Protein 1F7L (pdb70)

CATH classification: 3.90.470.20

Sequence (118 aa):
GIYGIGLDITELKRIASMAGRQKRFAERILTRSELDQYYELSEKRKNEFLAGRFAAKEAFSKAFGTGIGRQLSFQDIEIRKDQNGKPYIICTKLSPAAVHVSITHTKEYAAAQVVIER

Radius of gyration: 13.47 Å; Cα contacts (8 Å, |Δi|>4): 221; chains: 1; bounding box: 34×26×37 Å

Nearest PDB structures (foldseek):
  1f7t-assembly3_A  TM=9.653E-01  e=1.600E-21  Bacillus subtilis
  1f80-assembly1_A  TM=9.395E-01  e=1.815E-19  Bacillus subtilis
  3hyk-assembly1_B  TM=9.473E-01  e=4.174E-13  Bacillus anthracis
  1ftf-assembly1_A  TM=9.134E-01  e=3.667E-13  Streptococcus pneumoniae
  7r49-assembly3_C  TM=9.012E-01  e=1.526E-12  Lactiplantibacillus plantarum subsp. plantarum NC8

Structure (mmCIF, N/CA/C/O backbone):
data_1F7L
#
_entry.id   1F7L
#
_cell.length_a   55.820
_cell.length_b   55.820
_cell.length_c   92.288
_cell.angle_alpha   90.00
_cell.angle_beta   90.00
_cell.angle_gamma   120.00
#
_symmetry.space_group_name_H-M   'H 3'
#
loop_
_entity.id
_entity.type
_entity.pdbx_description
1 polymer 'HOLO-(ACYL CARRIER PROTEIN) SYNTHASE'
2 non-polymer 'CALCIUM ION'
3 non-polymer 'CHLORIDE ION'
4 non-polymer 'COENZYME A'
5 water water
#
loop_
_atom_site.group_PDB
_atom_site.id
_atom_site.type_symbol
_atom_site.label_atom_id
_atom_site.label_alt_id
_atom_site.label_comp_id
_atom_site.label_asym_id
_atom_site.label_entity_id
_atom_site.label_seq_id
_atom_site.pdbx_PDB_ins_code
_atom_site.Cartn_x
_atom_site.Cartn_y
_atom_site.Cartn_z
_atom_site.occupancy
_atom_site.B_iso_or_equiv
_atom_site.auth_seq_id
_atom_site.auth_comp_id
_atom_site.auth_asym_id
_atom_site.auth_atom_id
_atom_site.pdbx_PDB_model_num
ATOM 1 N N . GLY A 1 1 ? 3.058 2.705 29.459 1.00 25.97 1 GLY A N 1
ATOM 2 C CA . GLY A 1 1 ? 3.503 1.884 30.623 1.00 24.19 1 GLY A CA 1
ATOM 3 C C . GLY A 1 1 ? 3.531 2.676 31.918 1.00 23.54 1 GLY A C 1
ATOM 4 O O . GLY A 1 1 ? 2.877 3.712 32.042 1.00 24.07 1 GLY A O 1
ATOM 5 N N . ILE A 1 2 ? 4.299 2.191 32.884 1.00 21.88 2 ILE A N 1
ATOM 6 C CA . ILE A 1 2 ? 4.396 2.857 34.180 1.00 20.22 2 ILE A CA 1
ATOM 7 C C . ILE A 1 2 ? 5.769 3.490 34.376 1.00 19.58 2 ILE A C 1
ATOM 8 O O . ILE A 1 2 ? 6.798 2.827 34.223 1.00 19.75 2 ILE A O 1
ATOM 13 N N . TYR A 1 3 ? 5.779 4.780 34.704 1.00 18.83 3 TYR A N 1
ATOM 14 C CA . TYR A 1 3 ? 7.024 5.493 34.942 1.00 18.94 3 TYR A CA 1
ATOM 15 C C . TYR A 1 3 ? 7.555 5.165 36.340 1.00 17.87 3 TYR A C 1
ATOM 16 O O . TYR A 1 3 ? 8.757 4.968 36.525 1.00 18.51 3 TYR A O 1
ATOM 25 N N . GLY A 1 4 ? 6.657 5.107 37.325 1.00 16.17 4 GLY A N 1
ATOM 26 C CA . GLY A 1 4 ? 7.088 4.789 38.678 1.00 13.94 4 GLY A CA 1
ATOM 27 C C . GLY A 1 4 ? 5.937 4.643 39.657 1.00 13.19 4 GLY A C 1
ATOM 28 O O . GLY A 1 4 ? 4.819 5.094 39.387 1.00 13.25 4 GLY A O 1
ATOM 29 N N . ILE A 1 5 ? 6.217 4.001 40.794 1.00 12.43 5 ILE A N 1
ATOM 30 C CA . ILE A 1 5 ? 5.209 3.822 41.841 1.00 11.10 5 ILE A CA 1
ATOM 31 C C . ILE A 1 5 ? 5.793 4.294 43.175 1.00 10.72 5 ILE A C 1
ATOM 32 O O . ILE A 1 5 ? 7.013 4.358 43.346 1.00 11.21 5 ILE A O 1
ATOM 37 N N . GLY A 1 6 ? 4.910 4.644 44.108 1.00 10.20 6 GLY A N 1
ATOM 38 C CA . GLY A 1 6 ? 5.347 5.102 45.414 1.00 9.68 6 GLY A CA 1
ATOM 39 C C . GLY A 1 6 ? 4.348 4.762 46.503 1.00 10.17 6 GLY A C 1
ATOM 40 O O . GLY A 1 6 ? 3.139 4.776 46.261 1.00 9.96 6 GLY A O 1
ATOM 41 N N . LEU A 1 7 ? 4.859 4.459 47.697 1.00 9.09 7 LEU A N 1
ATOM 42 C CA . LEU A 1 7 ? 4.024 4.109 48.852 1.00 9.72 7 LEU A CA 1
ATOM 43 C C . LEU A 1 7 ? 4.530 4.804 50.121 1.00 10.28 7 LEU A C 1
ATOM 44 O O . LEU A 1 7 ? 5.739 4.936 50.319 1.00 10.25 7 LEU A O 1
ATOM 49 N N . ASP A 1 8 ? 3.610 5.255 50.976 1.00 9.98 8 ASP A N 1
ATOM 50 C CA . ASP A 1 8 ? 4.024 5.871 52.230 1.00 9.91 8 ASP A CA 1
ATOM 51 C C . ASP A 1 8 ? 2.997 5.715 53.338 1.00 9.65 8 ASP A C 1
ATOM 52 O O . ASP A 1 8 ? 1.792 5.822 53.101 1.00 10.65 8 ASP A O 1
ATOM 57 N N . ILE A 1 9 ? 3.479 5.447 54.551 1.00 9.53 9 ILE A N 1
ATOM 58 C CA . ILE A 1 9 ? 2.598 5.334 55.721 1.00 9.56 9 ILE A CA 1
ATOM 59 C C . ILE A 1 9 ? 3.142 6.361 56.717 1.00 9.80 9 ILE A C 1
ATOM 60 O O . ILE A 1 9 ? 4.233 6.206 57.245 1.00 9.76 9 ILE A O 1
ATOM 65 N N . THR A 1 10 ? 2.375 7.423 56.941 1.00 9.46 10 THR A N 1
ATOM 66 C CA . THR A 1 10 ? 2.768 8.527 57.819 1.00 10.38 10 THR A CA 1
ATOM 67 C C . THR A 1 10 ? 2.113 8.453 59.211 1.00 10.55 10 THR A C 1
ATOM 68 O O . THR A 1 10 ? 0.936 8.111 59.336 1.00 10.38 10 THR A O 1
ATOM 72 N N . GLU A 1 11 ? 2.897 8.773 60.246 1.00 10.75 11 GLU A N 1
ATOM 73 C CA . GLU A 1 11 ? 2.463 8.743 61.654 1.00 11.46 11 GLU A CA 1
ATOM 74 C C . GLU A 1 11 ? 1.697 10.012 62.065 1.00 11.12 11 GLU A C 1
ATOM 75 O O . GLU A 1 11 ? 2.255 11.106 62.037 1.00 11.41 11 GLU A O 1
ATOM 81 N N . LEU A 1 12 ? 0.430 9.865 62.447 1.00 11.46 12 LEU A N 1
ATOM 82 C CA . LEU A 1 12 ? -0.383 11.026 62.848 1.00 12.27 12 LEU A CA 1
ATOM 83 C C . LEU A 1 12 ? 0.265 11.839 63.963 1.00 12.67 12 LEU A C 1
ATOM 84 O O . LEU A 1 12 ? 0.270 13.066 63.915 1.00 12.56 12 LEU A O 1
ATOM 89 N N . LYS A 1 13 ? 0.826 11.158 64.958 1.00 13.19 13 LYS A N 1
ATOM 90 C CA . LYS A 1 13 ? 1.457 11.852 66.085 1.00 14.09 13 LYS A CA 1
ATOM 91 C C . LYS A 1 13 ? 2.665 12.693 65.685 1.00 13.56 13 LYS A C 1
ATOM 92 O O . LYS A 1 13 ? 2.924 13.738 66.295 1.00 13.25 13 LYS A O 1
ATOM 98 N N . ARG A 1 14 ? 3.423 12.237 64.692 1.00 12.75 14 ARG A N 1
ATOM 99 C CA . ARG A 1 14 ? 4.579 13.009 64.233 1.00 13.17 14 ARG A CA 1
ATOM 100 C C . ARG A 1 14 ? 4.100 14.296 63.547 1.00 13.10 14 ARG A C 1
ATOM 101 O O . ARG A 1 14 ? 4.636 15.377 63.798 1.00 13.21 14 ARG A O 1
ATOM 109 N N . ILE A 1 15 ? 3.099 14.181 62.678 1.00 11.73 15 ILE A N 1
ATOM 110 C CA . ILE A 1 15 ? 2.559 15.348 61.988 1.00 12.13 15 ILE A CA 1
ATOM 111 C C . ILE A 1 15 ? 1.981 16.356 62.996 1.00 12.43 15 ILE A C 1
ATOM 112 O O . ILE A 1 15 ? 2.165 17.571 62.845 1.00 13.17 15 ILE A O 1
ATOM 117 N N . ALA A 1 16 ? 1.292 15.859 64.019 1.00 12.31 16 ALA A N 1
ATOM 118 C CA . ALA A 1 16 ? 0.711 16.740 65.038 1.00 13.48 16 ALA A CA 1
ATOM 119 C C . ALA A 1 16 ? 1.812 17.456 65.811 1.00 13.84 16 ALA A C 1
ATOM 120 O O . ALA A 1 16 ? 1.679 18.631 66.159 1.00 14.13 16 ALA A O 1
ATOM 122 N N . SER A 1 17 ? 2.902 16.752 66.089 1.00 13.89 17 SER A N 1
ATOM 123 C CA . SER A 1 17 ? 4.013 17.356 66.809 1.00 14.78 17 SER A CA 1
ATOM 124 C C . SER A 1 17 ? 4.686 18.440 65.971 1.00 15.57 17 SER A C 1
ATOM 125 O O . SER A 1 17 ? 4.981 19.528 66.478 1.00 16.23 17 SER A O 1
ATOM 128 N N . MET A 1 18 ? 4.933 18.163 64.694 1.00 15.86 18 MET A N 1
ATOM 129 C CA . MET A 1 18 ? 5.568 19.173 63.861 1.00 17.36 18 MET A CA 1
ATOM 130 C C . MET A 1 18 ? 4.679 20.408 63.724 1.00 18.05 18 MET A C 1
ATOM 131 O O . MET A 1 18 ? 5.171 21.537 63.720 1.00 17.78 18 MET A O 1
ATOM 136 N N . ALA A 1 19 ? 3.371 20.200 63.637 1.00 17.79 19 ALA A N 1
ATOM 137 C CA . ALA A 1 19 ? 2.439 21.320 63.519 1.00 19.33 19 ALA A CA 1
ATOM 138 C C . ALA A 1 19 ? 2.391 22.119 64.827 1.00 20.49 19 ALA A C 1
ATOM 139 O O . ALA A 1 19 ? 2.124 23.324 64.820 1.00 21.87 19 ALA A O 1
ATOM 141 N N . GLY A 1 20 ? 2.655 21.446 65.944 1.00 21.04 20 GLY A N 1
ATOM 142 C CA . GLY A 1 20 ? 2.635 22.112 67.234 1.00 22.79 20 GLY A CA 1
ATOM 143 C C . GLY A 1 20 ? 3.916 22.879 67.506 1.00 24.03 20 GLY A C 1
ATOM 144 O O . GLY A 1 20 ? 3.920 23.834 68.283 1.00 25.21 20 GLY A O 1
ATOM 145 N N . ARG A 1 21 ? 5.007 22.463 66.875 1.00 24.92 21 ARG A N 1
ATOM 146 C CA . ARG A 1 21 ? 6.286 23.135 67.062 1.00 26.49 21 ARG A CA 1
ATOM 147 C C . ARG A 1 21 ? 6.559 24.208 66.006 1.00 27.49 21 ARG A C 1
ATOM 148 O O . ARG A 1 21 ? 7.329 25.141 66.247 1.00 28.27 21 ARG A O 1
ATOM 156 N N . GLN A 1 22 ? 5.935 24.073 64.840 1.00 27.79 22 GLN A N 1
ATOM 157 C CA . GLN A 1 22 ? 6.103 25.039 63.757 1.00 28.18 22 GLN A CA 1
ATOM 158 C C . GLN A 1 22 ? 4.765 25.686 63.406 1.00 27.71 22 GLN A C 1
ATOM 159 O O . GLN A 1 22 ? 3.866 25.036 62.869 1.00 27.85 22 GLN A O 1
ATOM 165 N N . LYS A 1 23 ? 4.646 26.976 63.707 1.00 26.91 23 LYS A N 1
ATOM 166 C CA . LYS A 1 23 ? 3.420 27.721 63.453 1.00 25.59 23 LYS A CA 1
ATOM 167 C C . LYS A 1 23 ? 2.966 27.722 61.994 1.00 24.20 23 LYS A C 1
ATOM 168 O O . LYS A 1 23 ? 1.784 27.936 61.711 1.00 25.27 23 LYS A O 1
ATOM 170 N N . ARG A 1 24 ? 3.885 27.478 61.068 1.00 22.39 24 ARG A N 1
ATOM 171 C CA . ARG A 1 24 ? 3.519 27.481 59.655 1.00 20.64 24 ARG A CA 1
ATOM 172 C C . ARG A 1 24 ? 3.784 26.144 58.956 1.00 19.11 24 ARG A C 1
ATOM 173 O O . ARG A 1 24 ? 3.982 26.094 57.744 1.00 17.80 24 ARG A O 1
ATOM 181 N N . PHE A 1 25 ? 3.765 25.057 59.720 1.00 16.89 25 PHE A N 1
ATOM 182 C CA . PHE A 1 25 ? 4.007 23.738 59.147 1.00 16.15 25 PHE A CA 1
ATOM 183 C C . PHE A 1 25 ? 3.038 23.370 58.015 1.00 15.11 25 PHE A C 1
ATOM 184 O O . PHE A 1 25 ? 3.464 22.840 56.988 1.00 14.64 25 PHE A O 1
ATOM 192 N N . ALA A 1 26 ? 1.748 23.646 58.196 1.00 15.46 26 ALA A N 1
ATOM 193 C CA . ALA A 1 26 ? 0.762 23.332 57.162 1.00 15.40 26 ALA A CA 1
ATOM 194 C C . ALA A 1 26 ? 1.075 24.093 55.881 1.00 15.52 26 ALA A C 1
ATOM 195 O O . ALA A 1 26 ? 0.941 23.551 54.787 1.00 14.18 26 ALA A O 1
ATOM 197 N N . GLU A 1 27 ? 1.512 25.345 56.011 1.00 14.73 27 GLU A N 1
ATOM 198 C CA . GLU A 1 27 ? 1.839 26.155 54.838 1.00 15.35 27 GLU A CA 1
ATOM 199 C C . GLU A 1 27 ? 3.089 25.652 54.115 1.00 14.38 27 GLU A C 1
ATOM 200 O O . GLU A 1 27 ? 3.309 25.946 52.944 1.00 14.80 27 GLU A O 1
ATOM 206 N N . ARG A 1 28 ? 3.907 24.896 54.829 1.00 15.20 28 ARG A N 1
ATOM 207 C CA . ARG A 1 28 ? 5.119 24.330 54.268 1.00 16.00 28 ARG A CA 1
ATOM 208 C C . ARG A 1 28 ? 4.768 23.129 53.380 1.00 15.03 28 ARG A C 1
ATOM 209 O O . ARG A 1 28 ? 5.345 22.925 52.311 1.00 15.61 28 ARG A O 1
ATOM 217 N N . ILE A 1 29 ? 3.792 22.350 53.824 1.00 14.41 29 ILE A N 1
ATOM 218 C CA . ILE A 1 29 ? 3.396 21.137 53.112 1.00 14.00 29 ILE A CA 1
ATOM 219 C C . ILE A 1 29 ? 2.313 21.299 52.034 1.00 13.32 29 ILE A C 1
ATOM 220 O O . ILE A 1 29 ? 2.370 20.650 50.993 1.00 13.97 29 ILE A O 1
ATOM 225 N N . LEU A 1 30 ? 1.350 22.181 52.275 1.00 12.58 30 LEU A N 1
ATOM 226 C CA . LEU A 1 30 ? 0.211 22.337 51.369 1.00 12.60 30 LEU A CA 1
ATOM 227 C C . LEU A 1 30 ? 0.227 23.540 50.432 1.00 12.66 30 LEU A C 1
ATOM 228 O O . LEU A 1 30 ? 0.732 24.605 50.785 1.00 14.05 30 LEU A O 1
ATOM 233 N N . THR A 1 31 ? -0.342 23.359 49.242 1.00 13.04 31 THR A N 1
ATOM 234 C CA . THR A 1 31 ? -0.456 24.450 48.265 1.00 13.14 31 THR A CA 1
ATOM 235 C C . THR A 1 31 ? -1.641 25.328 48.690 1.00 13.91 31 THR A C 1
ATOM 236 O O . THR A 1 31 ? -2.374 24.980 49.617 1.00 13.14 31 THR A O 1
ATOM 240 N N . ARG A 1 32 ? -1.836 26.455 48.014 1.00 15.34 32 ARG A N 1
ATOM 241 C CA . ARG A 1 32 ? -2.947 27.338 48.367 1.00 15.55 32 ARG A CA 1
ATOM 242 C C . ARG A 1 32 ? -4.296 26.646 48.205 1.00 15.92 32 ARG A C 1
ATOM 243 O O . ARG A 1 32 ? -5.166 26.781 49.054 1.00 16.02 32 ARG A O 1
ATOM 251 N N . SER A 1 33 ? -4.467 25.908 47.114 1.00 16.47 33 SER A N 1
ATOM 252 C CA . SER A 1 33 ? -5.717 25.183 46.863 1.00 16.46 33 SER A CA 1
ATOM 253 C C . SER A 1 33 ? -5.981 24.154 47.967 1.00 16.53 33 SER A C 1
ATOM 254 O O . SER A 1 33 ? -7.115 23.963 48.404 1.00 16.86 33 SER A O 1
ATOM 257 N N . GLU A 1 34 ? -4.926 23.484 48.413 1.00 15.70 34 GLU A N 1
ATOM 258 C CA . GLU A 1 34 ? -5.058 22.480 49.458 1.00 15.77 34 GLU A CA 1
ATOM 259 C C . GLU A 1 34 ? -5.397 23.134 50.789 1.00 15.99 34 GLU A C 1
ATOM 260 O O . GLU A 1 34 ? -6.206 22.621 51.563 1.00 17.16 34 GLU A O 1
ATOM 266 N N . LEU A 1 35 ? -4.781 24.285 51.050 1.00 16.62 35 LEU A N 1
ATOM 267 C CA . LEU A 1 35 ? -5.025 25.008 52.285 1.00 17.38 35 LEU A CA 1
ATOM 268 C C . LEU A 1 35 ? -6.462 25.499 52.380 1.00 18.36 35 LEU A C 1
ATOM 269 O O . LEU A 1 35 ? -7.035 25.535 53.466 1.00 17.94 35 LEU A O 1
ATOM 274 N N . ASP A 1 36 ? -7.049 25.866 51.248 1.00 19.36 36 ASP A N 1
ATOM 275 C CA . ASP A 1 36 ? -8.419 26.361 51.264 1.00 21.62 36 ASP A CA 1
ATOM 276 C C . ASP A 1 36 ? -9.321 25.285 51.857 1.00 22.68 36 ASP A C 1
ATOM 277 O O . ASP A 1 36 ? -10.269 25.589 52.587 1.00 23.58 36 ASP A O 1
ATOM 282 N N . GLN A 1 37 ? -9.003 24.024 51.572 1.00 22.62 37 GLN A N 1
ATOM 283 C CA . GLN A 1 37 ? -9.784 22.899 52.087 1.00 23.62 37 GLN A CA 1
ATOM 284 C C . GLN A 1 37 ? -9.445 22.617 53.554 1.00 23.33 37 GLN A C 1
ATOM 285 O O . GLN A 1 37 ? -10.321 22.331 54.367 1.00 23.90 37 GLN A O 1
ATOM 291 N N . TYR A 1 38 ? -8.161 22.711 53.876 1.00 22.41 38 TYR A N 1
ATOM 292 C CA . TYR A 1 38 ? -7.644 22.474 55.222 1.00 22.14 38 TYR A CA 1
ATOM 293 C C . TYR A 1 38 ? -8.191 23.441 56.270 1.00 22.57 38 TYR A C 1
ATOM 294 O O . TYR A 1 38 ? -8.599 23.031 57.357 1.00 21.64 38 TYR A O 1
ATOM 303 N N . TYR A 1 39 ? -8.201 24.727 55.933 1.00 23.00 39 TYR A N 1
ATOM 304 C CA . TYR A 1 39 ? -8.669 25.750 56.854 1.00 23.93 39 TYR A CA 1
ATOM 305 C C . TYR A 1 39 ? -10.095 25.568 57.369 1.00 24.48 39 TYR A C 1
ATOM 306 O O . TYR A 1 39 ? -10.440 26.118 58.412 1.00 25.01 39 TYR A O 1
ATOM 315 N N . GLU A 1 40 ? -10.916 24.802 56.656 1.00 24.88 40 GLU A N 1
ATOM 316 C CA . GLU A 1 40 ? -12.307 24.591 57.067 1.00 26.05 40 GLU A CA 1
ATOM 317 C C . GLU A 1 40 ? -12.487 23.467 58.086 1.00 25.59 40 GLU A C 1
ATOM 318 O O . GLU A 1 40 ? -13.581 23.280 58.618 1.00 26.05 40 GLU A O 1
ATOM 324 N N . LEU A 1 41 ? -11.420 22.731 58.368 1.00 24.07 41 LEU A N 1
ATOM 325 C CA . LEU A 1 41 ? -11.509 21.584 59.266 1.00 22.24 41 LEU A CA 1
ATOM 326 C C . LEU A 1 41 ? -11.230 21.813 60.748 1.00 21.46 41 LEU A C 1
ATOM 327 O O . LEU A 1 41 ? -10.614 22.800 61.141 1.00 21.25 41 LEU A O 1
ATOM 332 N N . SER A 1 42 ? -11.693 20.873 61.567 1.00 21.01 42 SER A N 1
ATOM 333 C CA . SER A 1 42 ? -11.476 20.926 63.009 1.00 20.67 42 SER A CA 1
ATOM 334 C C . SER A 1 42 ? -10.008 20.617 63.245 1.00 20.69 42 SER A C 1
ATOM 335 O O . SER A 1 42 ? -9.309 20.184 62.328 1.00 19.86 42 SER A O 1
ATOM 338 N N . GLU A 1 43 ? -9.540 20.834 64.469 1.00 19.62 43 GLU A N 1
ATOM 339 C CA . GLU A 1 43 ? -8.146 20.568 64.815 1.00 19.23 43 GLU A CA 1
ATOM 340 C C . GLU A 1 43 ? -7.789 19.120 64.473 1.00 18.65 43 GLU A C 1
ATOM 341 O O . GLU A 1 43 ? -6.755 18.849 63.864 1.00 18.62 43 GLU A O 1
ATOM 347 N N . LYS A 1 44 ? -8.653 18.190 64.853 1.00 17.32 44 LYS A N 1
ATOM 348 C CA . LYS A 1 44 ? -8.403 16.777 64.591 1.00 17.24 44 LYS A CA 1
ATOM 349 C C . LYS A 1 44 ? -8.413 16.431 63.099 1.00 16.56 44 LYS A C 1
ATOM 350 O O . LYS A 1 44 ? -7.530 15.719 62.613 1.00 16.25 44 LYS A O 1
ATOM 356 N N . ARG A 1 45 ? -9.412 16.923 62.375 1.00 16.89 45 ARG A N 1
ATOM 357 C CA . ARG A 1 45 ? -9.507 16.641 60.947 1.00 17.08 45 ARG A CA 1
ATOM 358 C C . ARG A 1 45 ? -8.353 17.284 60.189 1.00 16.29 45 ARG A C 1
ATOM 359 O O . ARG A 1 45 ? -7.871 16.734 59.198 1.00 15.72 45 ARG A O 1
ATOM 367 N N . LYS A 1 46 ? -7.917 18.455 60.644 1.00 15.52 46 LYS A N 1
ATOM 368 C CA . LYS A 1 46 ? -6.796 19.128 60.009 1.00 15.32 46 LYS A CA 1
ATOM 369 C C . LYS A 1 46 ? -5.584 18.207 60.036 1.00 14.61 46 LYS A C 1
ATOM 370 O O . LYS A 1 46 ? -4.892 18.051 59.033 1.00 14.78 46 LYS A O 1
ATOM 376 N N . ASN A 1 47 ? -5.320 17.602 61.190 1.00 14.97 47 ASN A N 1
ATOM 377 C CA . ASN A 1 47 ? -4.174 16.711 61.329 1.00 14.85 47 ASN A CA 1
ATOM 378 C C . ASN A 1 47 ? -4.283 15.517 60.373 1.00 14.22 47 ASN A C 1
ATOM 379 O O . ASN A 1 47 ? -3.312 15.159 59.702 1.00 13.37 47 ASN A O 1
ATOM 384 N N . GLU A 1 48 ? -5.461 14.915 60.289 1.00 13.02 48 GLU A N 1
ATOM 385 C CA . GLU A 1 48 ? -5.650 13.774 59.392 1.00 13.33 48 GLU A CA 1
ATOM 386 C C . GLU A 1 48 ? -5.531 14.180 57.925 1.00 12.99 48 GLU A C 1
ATOM 387 O O . GLU A 1 48 ? -4.927 13.463 57.121 1.00 12.41 48 GLU A O 1
ATOM 393 N N . PHE A 1 49 ? -6.098 15.331 57.573 1.00 12.16 49 PHE A N 1
ATOM 394 C CA . PHE A 1 49 ? -6.015 15.818 56.204 1.00 11.74 49 PHE A CA 1
ATOM 395 C C . PHE A 1 49 ? -4.549 16.076 55.846 1.00 11.65 49 PHE A C 1
ATOM 396 O O . PHE A 1 49 ? -4.059 15.616 54.809 1.00 11.61 49 PHE A O 1
ATOM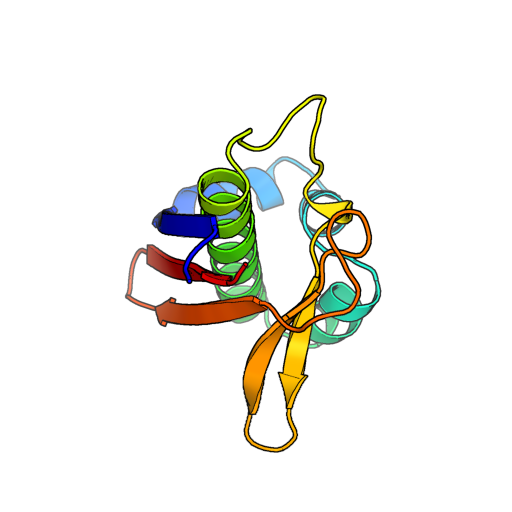 404 N N . LEU A 1 50 ? -3.852 16.805 56.717 1.00 11.42 50 LEU A N 1
ATOM 405 C CA . LEU A 1 50 ? -2.454 17.140 56.489 1.00 11.53 50 LEU A CA 1
ATOM 406 C C . LEU A 1 50 ? -1.573 15.900 56.413 1.00 10.56 50 LEU A C 1
ATOM 407 O O . LEU A 1 50 ? -0.684 15.827 55.569 1.00 10.55 50 LEU A O 1
ATOM 412 N N . ALA A 1 51 ? -1.806 14.936 57.301 1.00 10.65 51 ALA A N 1
ATOM 413 C CA . ALA A 1 51 ? -1.001 13.711 57.291 1.00 10.86 51 ALA A CA 1
ATOM 414 C C . ALA A 1 51 ? -1.213 12.905 56.003 1.00 11.03 51 ALA A C 1
ATOM 415 O O . ALA A 1 51 ? -0.274 12.296 55.481 1.00 10.16 51 ALA A O 1
ATOM 417 N N . GLY A 1 52 ? -2.441 12.913 55.490 1.00 11.30 52 GLY A N 1
ATOM 418 C CA . GLY A 1 52 ? -2.742 12.186 54.267 1.00 11.27 52 GLY A CA 1
ATOM 419 C C . GLY A 1 52 ? -2.113 12.848 53.050 1.00 11.12 52 GLY A C 1
ATOM 420 O O . GLY A 1 52 ? -1.635 12.174 52.144 1.00 10.32 52 GLY A O 1
ATOM 421 N N . ARG A 1 53 ? -2.118 14.177 53.026 1.00 10.73 53 ARG A N 1
ATOM 422 C CA . ARG A 1 53 ? -1.521 14.896 51.906 1.00 10.83 53 ARG A CA 1
ATOM 423 C C . ARG A 1 53 ? 0.001 14.732 51.974 1.00 10.44 53 ARG A C 1
ATOM 424 O O . ARG A 1 53 ? 0.654 14.603 50.938 1.00 10.68 53 ARG A O 1
ATOM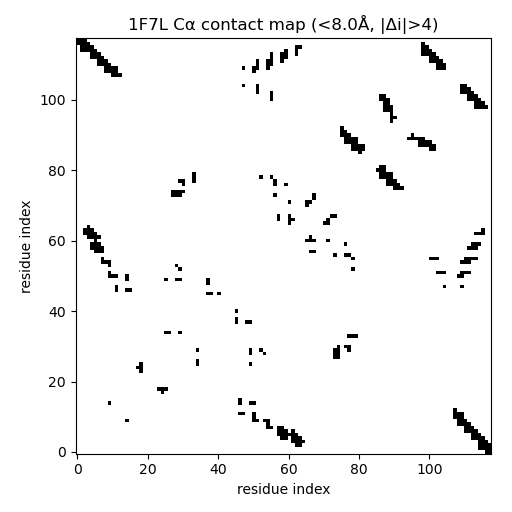 432 N N . PHE A 1 54 ? 0.557 14.728 53.193 1.00 10.64 54 PHE A N 1
ATOM 433 C CA . PHE A 1 54 ? 1.999 14.549 53.396 1.00 9.72 54 PHE A CA 1
ATOM 434 C C . PHE A 1 54 ? 2.392 13.154 52.861 1.00 9.79 54 PHE A C 1
ATOM 435 O O . PHE A 1 54 ? 3.377 13.010 52.123 1.00 9.57 54 PHE A O 1
ATOM 443 N N . ALA A 1 55 ? 1.607 12.136 53.210 1.00 9.67 55 ALA A N 1
ATOM 444 C CA . ALA A 1 55 ? 1.873 10.770 52.742 1.00 9.05 55 ALA A CA 1
ATOM 445 C C . ALA A 1 55 ? 1.758 10.694 51.218 1.00 9.72 55 ALA A C 1
ATOM 446 O O . ALA A 1 55 ? 2.578 10.070 50.550 1.00 10.39 55 ALA A O 1
ATOM 448 N N . ALA A 1 56 ? 0.730 11.327 50.666 1.00 9.39 56 ALA A N 1
ATOM 449 C CA . ALA A 1 56 ? 0.550 11.313 49.215 1.00 9.78 56 ALA A CA 1
ATOM 450 C C . ALA A 1 56 ? 1.728 11.969 48.487 1.00 9.83 56 ALA A C 1
ATOM 451 O O . ALA A 1 56 ? 2.158 11.479 47.451 1.00 10.05 56 ALA A O 1
ATOM 453 N N . LYS A 1 57 ? 2.242 13.077 49.026 1.00 9.72 57 LYS A N 1
ATOM 454 C CA . LYS A 1 57 ? 3.361 13.758 48.388 1.00 10.49 57 LYS A CA 1
ATOM 455 C C . LYS A 1 57 ? 4.668 12.986 48.549 1.00 10.05 57 LYS A C 1
ATOM 456 O O . LYS A 1 57 ? 5.501 12.992 47.632 1.00 11.38 57 LYS A O 1
ATOM 462 N N . GLU A 1 58 ? 4.863 12.322 49.687 1.00 10.76 58 GLU A N 1
ATOM 463 C CA . GLU A 1 58 ? 6.073 11.513 49.846 1.00 10.03 58 GLU A CA 1
ATOM 464 C C . GLU A 1 58 ? 5.969 10.307 48.903 1.00 10.19 58 GLU A C 1
ATOM 465 O O . GLU A 1 58 ? 6.960 9.897 48.298 1.00 11.04 58 GLU A O 1
ATOM 471 N N . ALA A 1 59 ? 4.773 9.742 48.765 1.00 10.50 59 ALA A N 1
ATOM 472 C CA . ALA A 1 59 ? 4.596 8.622 47.844 1.00 10.19 59 ALA A CA 1
ATOM 473 C C . ALA A 1 59 ? 4.866 9.100 46.415 1.00 11.21 59 ALA A C 1
ATOM 474 O O . ALA A 1 59 ? 5.510 8.402 45.641 1.00 11.07 59 ALA A O 1
ATOM 476 N N . PHE A 1 60 ? 4.377 10.289 46.071 1.00 10.97 60 PHE A N 1
ATOM 477 C CA . PHE A 1 60 ? 4.614 10.824 44.735 1.00 11.41 60 PHE A CA 1
ATOM 478 C C . PHE A 1 60 ? 6.109 11.014 44.481 1.00 10.91 60 PHE A C 1
ATOM 479 O O . PHE A 1 60 ? 6.599 10.703 43.390 1.00 11.17 60 PHE A O 1
ATOM 487 N N . SER A 1 61 ? 6.828 11.529 45.483 1.00 11.07 61 SER A N 1
ATOM 488 C CA . SER A 1 61 ? 8.262 11.775 45.336 1.00 11.40 61 SER A CA 1
ATOM 489 C C . SER A 1 61 ? 9.039 10.487 45.094 1.00 12.17 61 SER A C 1
ATOM 490 O O . SER A 1 61 ? 10.102 10.508 44.476 1.00 11.91 61 SER A O 1
ATOM 493 N N . LYS A 1 62 ? 8.513 9.365 45.583 1.00 11.76 62 LYS A N 1
ATOM 494 C CA . LYS A 1 62 ? 9.165 8.081 45.361 1.00 11.72 62 LYS A CA 1
ATOM 495 C C . LYS A 1 62 ? 8.875 7.603 43.935 1.00 11.87 62 LYS A C 1
ATOM 496 O O . LYS A 1 62 ? 9.758 7.062 43.264 1.00 12.36 62 LYS A O 1
ATOM 502 N N . ALA A 1 63 ? 7.642 7.815 43.472 1.00 12.11 63 ALA A N 1
ATOM 503 C CA . ALA A 1 63 ? 7.266 7.408 42.119 1.00 12.83 63 ALA A CA 1
ATOM 504 C C . ALA A 1 63 ? 8.033 8.259 41.105 1.00 13.18 63 ALA A C 1
ATOM 505 O O . ALA A 1 63 ? 8.402 7.774 40.037 1.00 13.32 63 ALA A O 1
ATOM 507 N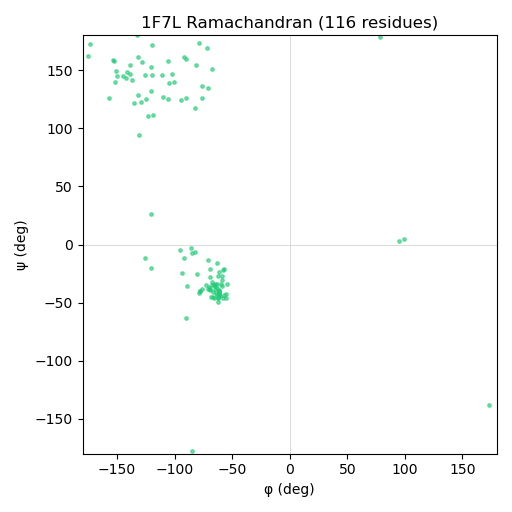 N . PHE A 1 64 ? 8.262 9.523 41.457 1.00 13.48 64 PHE A N 1
ATOM 508 C CA . PHE A 1 64 ? 8.987 10.491 40.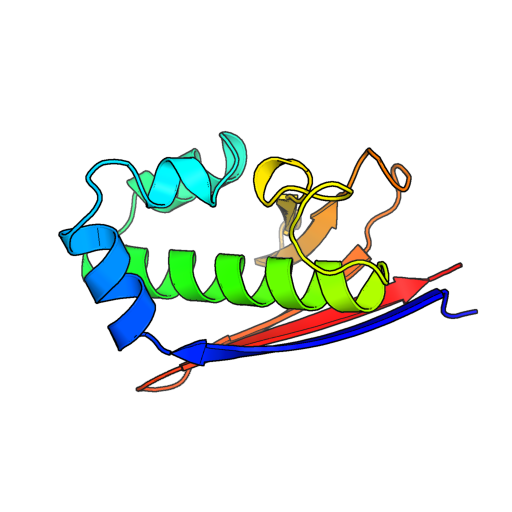628 1.00 14.82 64 PHE A CA 1
ATOM 509 C C . PHE A 1 64 ? 10.456 10.048 40.545 1.00 14.87 64 PHE A C 1
ATOM 510 O O . PHE A 1 64 ? 11.136 10.290 39.547 1.00 16.68 64 PHE A O 1
ATOM 518 N N . GLY A 1 65 ? 10.941 9.423 41.615 1.00 14.73 65 GLY A N 1
ATOM 519 C CA . GLY A 1 65 ? 12.302 8.907 41.652 1.00 14.56 65 GLY A CA 1
ATOM 520 C C . GLY A 1 65 ? 13.370 9.729 42.351 1.00 14.92 65 GLY A C 1
ATOM 521 O O . GLY A 1 65 ? 14.542 9.351 42.348 1.00 15.63 65 GLY A O 1
ATOM 522 N N . THR A 1 66 ? 12.979 10.826 42.980 1.00 16.03 66 THR A N 1
ATOM 523 C CA . THR A 1 66 ? 13.945 11.700 43.643 1.00 16.17 66 THR A CA 1
ATOM 524 C C . THR A 1 66 ? 13.770 11.912 45.140 1.00 15.80 66 THR A C 1
ATOM 525 O O . THR A 1 66 ? 14.713 12.315 45.825 1.00 15.38 66 THR A O 1
ATOM 529 N N . GLY A 1 67 ? 12.572 11.652 45.649 1.00 15.62 67 GLY A N 1
ATOM 530 C CA . GLY A 1 67 ? 12.319 11.918 47.052 1.00 15.38 67 GLY A CA 1
ATOM 531 C C . GLY A 1 67 ? 12.088 13.421 47.173 1.00 15.61 67 GLY A C 1
ATOM 532 O O . GLY A 1 67 ? 12.160 14.137 46.170 1.00 15.25 67 GLY A O 1
ATOM 533 N N . ILE A 1 68 ? 11.801 13.906 48.380 1.00 15.09 68 ILE A N 1
ATOM 534 C CA . ILE A 1 68 ? 11.580 15.332 48.598 1.00 16.65 68 ILE A CA 1
ATOM 535 C C . ILE A 1 68 ? 12.927 15.967 48.945 1.00 17.33 68 ILE A C 1
ATOM 536 O O . ILE A 1 68 ? 13.610 15.520 49.862 1.00 18.29 68 ILE A O 1
ATOM 541 N N . GLY A 1 69 ? 13.305 17.002 48.202 1.00 18.32 69 GLY A N 1
ATOM 542 C CA . GLY A 1 69 ? 14.574 17.663 48.436 1.00 20.27 69 GLY A CA 1
ATOM 543 C C . GLY A 1 69 ? 14.877 18.700 47.371 1.00 20.85 69 GLY A C 1
ATOM 544 O O . GLY A 1 69 ? 13.990 19.447 46.949 1.00 20.98 69 GLY A O 1
ATOM 545 N N . ARG A 1 70 ? 16.128 18.734 46.920 1.00 22.02 70 ARG A N 1
ATOM 546 C CA . ARG A 1 70 ? 16.564 19.710 45.922 1.00 22.94 70 ARG A CA 1
ATOM 547 C C . ARG A 1 70 ? 15.834 19.655 44.582 1.00 23.39 70 ARG A C 1
ATOM 548 O O . ARG A 1 70 ? 15.623 20.688 43.950 1.00 24.35 70 ARG A O 1
ATOM 550 N N . GLN A 1 71 ? 15.446 18.457 44.153 1.00 22.46 71 GLN A N 1
ATOM 551 C CA . GLN A 1 71 ? 14.765 18.289 42.871 1.00 21.53 71 GLN A CA 1
ATOM 552 C C . GLN A 1 71 ? 13.239 18.334 42.931 1.00 20.50 71 GLN A C 1
ATOM 553 O O . GLN A 1 71 ? 12.580 18.424 41.891 1.00 20.08 71 GLN A O 1
ATOM 559 N N . LEU A 1 72 ? 12.668 18.287 44.132 1.00 18.34 72 LEU A N 1
ATOM 560 C CA . LEU A 1 72 ? 11.210 18.292 44.261 1.00 16.54 72 LEU A CA 1
ATOM 561 C C . LEU A 1 72 ? 10.752 18.786 45.632 1.00 15.95 72 LEU A C 1
ATOM 562 O O . LEU A 1 72 ? 11.177 18.260 46.654 1.00 16.86 72 LEU A O 1
ATOM 567 N N . SER A 1 73 ? 9.879 19.789 45.649 1.00 15.85 73 SER A N 1
ATOM 568 C CA . SER A 1 73 ? 9.360 20.337 46.901 1.00 15.02 73 SER A CA 1
ATOM 569 C C . SER A 1 73 ? 7.920 19.896 47.122 1.00 13.98 73 SER A C 1
ATOM 570 O O . SER A 1 73 ? 7.227 19.531 46.175 1.00 14.35 73 SER A O 1
ATOM 573 N N . PHE A 1 74 ? 7.469 19.926 48.373 1.00 13.59 74 PHE A N 1
ATOM 574 C CA . PHE A 1 74 ? 6.083 19.584 48.674 1.00 12.78 74 PHE A CA 1
ATOM 575 C C . PHE A 1 74 ? 5.172 20.539 47.894 1.00 13.25 74 PHE A C 1
ATOM 576 O O . PHE A 1 74 ? 4.070 20.179 47.500 1.00 13.15 74 PHE A O 1
ATOM 584 N N . GLN A 1 75 ? 5.642 21.764 47.665 1.00 13.41 75 GLN A N 1
ATOM 585 C CA . GLN A 1 75 ? 4.848 22.749 46.929 1.00 13.12 75 GLN A CA 1
ATOM 586 C C . GLN A 1 75 ? 4.701 22.473 45.430 1.00 13.39 75 GLN A C 1
ATOM 587 O O . GLN A 1 75 ? 3.865 23.097 44.769 1.00 14.75 75 GLN A O 1
ATOM 593 N N . ASP A 1 76 ? 5.502 21.555 44.889 1.00 13.51 76 ASP A N 1
ATOM 594 C CA . ASP A 1 76 ? 5.423 21.214 43.464 1.00 13.36 76 ASP A CA 1
ATOM 595 C C . ASP A 1 76 ? 4.369 20.143 43.177 1.00 13.18 76 ASP A C 1
ATOM 596 O O . ASP A 1 76 ? 4.138 19.781 42.016 1.00 13.17 76 ASP A O 1
ATOM 601 N N . ILE A 1 77 ? 3.743 19.637 44.234 1.00 12.89 77 ILE A N 1
ATOM 602 C CA . ILE A 1 77 ? 2.765 18.561 44.116 1.00 12.84 77 ILE A CA 1
ATOM 603 C C . ILE A 1 77 ? 1.414 18.999 44.664 1.00 12.77 77 ILE A C 1
ATOM 604 O O . ILE A 1 77 ? 1.330 19.552 45.766 1.00 13.68 77 ILE A O 1
ATOM 609 N N . GLU A 1 78 ? 0.349 18.748 43.910 1.00 12.53 78 GLU A N 1
ATOM 610 C CA . GLU A 1 78 ? -0.975 19.130 44.373 1.00 12.16 78 GLU A CA 1
ATOM 611 C C . GLU A 1 78 ? -1.999 18.014 44.252 1.00 11.56 78 GLU A C 1
ATOM 612 O O . GLU A 1 78 ? -2.145 17.402 43.198 1.00 12.82 78 GLU A O 1
ATOM 618 N N . ILE A 1 79 ? -2.704 17.748 45.344 1.00 11.82 79 ILE A N 1
ATOM 619 C CA . ILE A 1 79 ? -3.750 16.734 45.329 1.00 12.32 79 ILE A CA 1
ATOM 620 C C . ILE A 1 79 ? -5.053 17.483 45.048 1.00 12.37 79 ILE A C 1
ATOM 621 O O . ILE A 1 79 ? -5.389 18.439 45.747 1.00 13.01 79 ILE A O 1
ATOM 626 N N . ARG A 1 80 ? -5.753 17.059 44.003 1.00 12.18 80 ARG A N 1
ATOM 627 C CA . ARG A 1 80 ? -7.037 17.649 43.633 1.00 13.15 80 ARG A CA 1
ATOM 628 C C . ARG A 1 80 ? -8.061 16.516 43.701 1.00 13.09 80 ARG A C 1
ATOM 629 O O . ARG A 1 80 ? -7.697 15.352 43.882 1.00 13.74 80 ARG A O 1
ATOM 637 N N . LYS A 1 81 ? -9.339 16.837 43.577 1.00 13.78 81 LYS A N 1
ATOM 638 C CA . LYS A 1 81 ? -10.349 15.789 43.610 1.00 15.56 81 LYS A CA 1
ATOM 639 C C . LYS A 1 81 ? -11.446 16.080 42.612 1.00 15.29 81 LYS A C 1
ATOM 640 O O . LYS A 1 81 ? -11.752 17.249 42.329 1.00 15.96 81 LYS A O 1
ATOM 646 N N . ASP A 1 82 ? -12.025 15.019 42.060 1.00 14.49 82 ASP A N 1
ATOM 647 C CA . ASP A 1 82 ? -13.102 15.191 41.102 1.00 13.96 82 ASP A CA 1
ATOM 648 C C . ASP A 1 82 ? -14.440 15.347 41.816 1.00 14.59 82 ASP A C 1
ATOM 649 O O . ASP A 1 82 ? -14.506 15.366 43.048 1.00 13.66 82 ASP A O 1
ATOM 654 N N . GLN A 1 83 ? -15.506 15.464 41.038 1.00 16.21 83 GLN A N 1
ATOM 655 C CA . GLN A 1 83 ? -16.836 15.671 41.596 1.00 18.34 83 GLN A CA 1
ATOM 656 C C . GLN A 1 83 ? -17.351 14.530 42.465 1.00 18.31 83 GLN A C 1
ATOM 657 O O . GLN A 1 83 ? -18.304 14.707 43.225 1.00 18.85 83 GLN A O 1
ATOM 663 N N . ASN A 1 84 ? -16.722 13.366 42.363 1.00 18.00 84 ASN A N 1
ATOM 664 C CA . ASN A 1 84 ? -17.126 12.220 43.178 1.00 18.03 84 ASN A CA 1
ATOM 665 C C . ASN A 1 84 ? -16.282 12.111 44.439 1.00 16.61 84 ASN A C 1
ATOM 666 O O . ASN A 1 84 ? -16.534 11.247 45.276 1.00 16.49 84 ASN A O 1
ATOM 671 N N . GLY A 1 85 ? -15.278 12.972 44.568 1.00 15.58 85 GLY A N 1
ATOM 672 C CA . GLY A 1 85 ? -14.424 12.920 45.741 1.00 14.25 85 GLY A CA 1
ATOM 673 C C . GLY A 1 85 ? -13.153 12.107 45.539 1.00 14.48 85 GLY A C 1
ATOM 674 O O . GLY A 1 85 ? -12.368 11.945 46.475 1.00 14.65 85 GLY A O 1
ATOM 675 N N . LYS A 1 86 ? -12.941 11.597 44.330 1.00 13.84 86 LYS A N 1
ATOM 676 C CA . LYS A 1 86 ? -11.741 10.810 44.042 1.00 12.93 86 LYS A CA 1
ATOM 677 C C . LYS A 1 86 ? -10.534 11.730 43.883 1.00 13.03 86 LYS A C 1
ATOM 678 O O . LYS A 1 86 ? -10.557 12.660 43.078 1.00 12.98 86 LYS A O 1
ATOM 684 N N . PRO A 1 87 ? -9.461 11.478 44.647 1.00 11.91 87 PRO A N 1
ATOM 685 C CA . PRO A 1 87 ? -8.262 12.308 44.551 1.00 11.87 87 PRO A CA 1
ATOM 686 C C . PRO A 1 87 ? -7.386 11.913 43.377 1.00 11.68 87 PRO A C 1
ATOM 687 O O . PRO A 1 87 ? -7.429 10.768 42.910 1.00 11.62 87 PRO A O 1
ATOM 691 N N . TYR A 1 88 ? -6.615 12.882 42.895 1.00 11.62 88 TYR A N 1
ATOM 692 C CA . TYR A 1 88 ? -5.639 12.674 41.830 1.00 11.77 88 TYR A CA 1
ATOM 693 C C . TYR A 1 88 ? -4.571 13.748 42.029 1.00 11.78 88 TYR A C 1
ATOM 694 O O . TYR A 1 88 ? -4.801 14.752 42.698 1.00 11.93 88 TYR A O 1
ATOM 703 N N . ILE A 1 89 ? -3.385 13.521 41.487 1.00 11.68 89 ILE A N 1
ATOM 704 C CA . ILE A 1 89 ? -2.302 14.482 41.647 1.00 12.44 89 ILE A CA 1
ATOM 705 C C . ILE A 1 89 ? -1.921 15.214 40.371 1.00 12.52 89 ILE A C 1
ATOM 706 O O . ILE A 1 89 ? -2.000 14.662 39.271 1.00 13.59 89 ILE A O 1
ATOM 711 N N . ILE A 1 90 ? -1.527 16.470 40.539 1.00 14.09 90 ILE A N 1
ATOM 712 C CA . ILE A 1 90 ? -1.036 17.282 39.434 1.00 14.07 90 ILE A CA 1
ATOM 713 C C . ILE A 1 90 ? 0.357 17.780 39.855 1.00 14.28 90 ILE A C 1
ATOM 714 O O . ILE A 1 90 ? 0.514 18.342 40.940 1.00 13.87 90 ILE A O 1
ATOM 719 N N . CYS A 1 91 ? 1.362 17.520 39.016 1.00 15.25 91 CYS A N 1
ATOM 720 C CA . CYS A 1 91 ? 2.737 17.974 39.242 1.00 15.44 91 CYS A CA 1
ATOM 721 C C . CYS A 1 91 ? 3.139 18.606 37.916 1.00 16.53 91 CYS A C 1
ATOM 722 O O . CYS A 1 91 ? 3.585 17.926 36.990 1.00 17.19 91 CYS A O 1
ATOM 725 N N . THR A 1 92 ? 2.958 19.912 37.830 1.00 17.43 92 THR A N 1
ATOM 726 C CA . THR A 1 92 ? 3.255 20.640 36.609 1.00 19.27 92 THR A CA 1
ATOM 727 C C . THR A 1 92 ? 4.685 20.436 36.102 1.00 19.66 92 THR A C 1
ATOM 728 O O . THR A 1 92 ? 4.909 20.405 34.885 1.00 19.81 92 THR A O 1
ATOM 732 N N . LYS A 1 93 ? 5.641 20.269 37.021 1.00 19.24 93 LYS A N 1
ATOM 733 C CA . LYS A 1 93 ? 7.040 20.049 36.633 1.00 20.40 93 LYS A CA 1
ATOM 734 C C . LYS A 1 93 ? 7.194 18.774 35.816 1.00 19.95 93 LYS A C 1
ATOM 735 O O . LYS A 1 93 ? 8.155 18.624 35.063 1.00 19.63 93 LYS A O 1
ATOM 741 N N . LEU A 1 94 ? 6.251 17.851 35.978 1.00 20.99 94 LEU A N 1
ATOM 742 C CA . LEU A 1 94 ? 6.279 16.575 35.264 1.00 22.26 94 LEU A CA 1
ATOM 743 C C . LEU A 1 94 ? 5.530 16.674 33.936 1.00 23.14 94 LEU A C 1
ATOM 744 O O . LEU A 1 94 ? 6.110 16.499 32.862 1.00 22.82 94 LEU A O 1
ATOM 749 N N . SER A 1 95 ? 4.234 16.942 34.028 1.00 23.89 95 SER A N 1
ATOM 750 C CA . SER A 1 95 ? 3.375 17.074 32.861 1.00 25.33 95 SER A CA 1
ATOM 751 C C . SER A 1 95 ? 2.002 17.531 33.354 1.00 25.56 95 SER A C 1
ATOM 752 O O . SER A 1 95 ? 1.760 17.599 34.561 1.00 24.02 95 SER A O 1
ATOM 755 N N . PRO A 1 96 ? 1.090 17.874 32.432 1.00 26.00 96 PRO A N 1
ATOM 756 C CA . PRO A 1 96 ? -0.240 18.324 32.853 1.00 25.75 96 PRO A CA 1
ATOM 757 C C . PRO A 1 96 ? -1.201 17.179 33.176 1.00 25.06 96 PRO A C 1
ATOM 758 O O . PRO A 1 96 ? -2.304 17.414 33.664 1.00 25.74 96 PRO A O 1
ATOM 762 N N . ALA A 1 97 ? -0.773 15.950 32.907 1.00 24.25 97 ALA A N 1
ATOM 763 C CA . ALA A 1 97 ? -1.599 14.769 33.142 1.00 23.20 97 ALA A CA 1
ATOM 764 C C . ALA A 1 97 ? -1.872 14.463 34.611 1.00 22.43 97 ALA A C 1
ATOM 765 O O . ALA A 1 97 ? -1.072 14.786 35.490 1.00 22.83 97 ALA A O 1
ATOM 767 N N . ALA A 1 98 ? -3.020 13.841 34.865 1.00 21.00 98 ALA A N 1
ATOM 768 C CA . ALA A 1 98 ? -3.411 13.462 36.215 1.00 19.60 98 ALA A CA 1
ATOM 769 C C . ALA A 1 98 ? -2.597 12.232 36.601 1.00 18.50 98 ALA A C 1
ATOM 770 O O . ALA A 1 98 ? -2.426 11.313 35.796 1.00 19.87 98 ALA A O 1
ATOM 772 N N . VAL A 1 99 ? -2.084 12.231 37.826 1.00 15.98 99 VAL A N 1
ATOM 773 C CA . VAL A 1 99 ? -1.299 11.120 38.346 1.00 14.14 99 VAL A CA 1
ATOM 774 C C . VAL A 1 99 ? -2.192 10.357 39.336 1.00 13.62 99 VAL A C 1
ATOM 775 O O . VAL A 1 99 ? -2.935 10.971 40.098 1.00 14.19 99 VAL A O 1
ATOM 779 N N . HIS A 1 100 ? -2.132 9.029 39.306 1.00 12.36 100 HIS A N 1
ATOM 780 C CA . HIS A 1 100 ? -2.949 8.192 40.178 1.00 12.74 100 HIS A CA 1
ATOM 781 C C . HIS A 1 100 ? -2.513 8.233 41.630 1.00 12.24 100 HIS A C 1
ATOM 782 O O . HIS A 1 100 ? -1.328 8.140 41.927 1.00 12.33 100 HIS A O 1
ATOM 789 N N . VAL A 1 101 ? -3.487 8.363 42.525 1.00 11.72 101 VAL A N 1
ATOM 790 C CA . VAL A 1 101 ? -3.217 8.365 43.958 1.00 11.15 101 VAL A CA 1
ATOM 791 C C . VAL A 1 101 ? -4.430 7.815 44.725 1.00 10.53 101 VAL A C 1
ATOM 792 O O . VAL A 1 101 ? -5.565 7.914 44.253 1.00 10.71 101 VAL A O 1
ATOM 796 N N . SER A 1 102 ? -4.174 7.176 45.871 1.00 9.38 102 SER A N 1
ATOM 797 C CA . SER A 1 102 ? -5.243 6.698 46.748 1.00 9.83 102 SER A CA 1
ATOM 798 C C . SER A 1 102 ? -4.782 6.906 48.192 1.00 9.45 102 SER A C 1
ATOM 799 O O . SER A 1 102 ? -3.608 6.730 48.493 1.00 10.30 102 SER A O 1
ATOM 802 N N . ILE A 1 103 ? -5.712 7.277 49.071 1.00 9.23 103 ILE A N 1
ATOM 803 C CA . ILE A 1 103 ? -5.417 7.563 50.474 1.00 9.67 103 ILE A CA 1
ATOM 804 C C . ILE A 1 103 ? -6.299 6.728 51.388 1.00 9.74 103 ILE A C 1
ATOM 805 O O . ILE A 1 103 ? -7.447 6.432 51.041 1.00 9.47 103 ILE A O 1
ATOM 810 N N . THR A 1 104 ? -5.751 6.334 52.541 1.00 9.43 104 THR A N 1
ATOM 811 C CA . THR A 1 104 ? -6.507 5.567 53.537 1.00 9.07 104 THR A CA 1
ATOM 812 C C . THR A 1 104 ? -6.067 5.976 54.949 1.00 9.89 104 THR A C 1
ATOM 813 O O . THR A 1 104 ? -4.896 6.283 55.174 1.00 9.73 104 THR A O 1
ATOM 817 N N . HIS A 1 105 ? -7.006 5.978 55.891 1.00 10.13 105 HIS A N 1
ATOM 818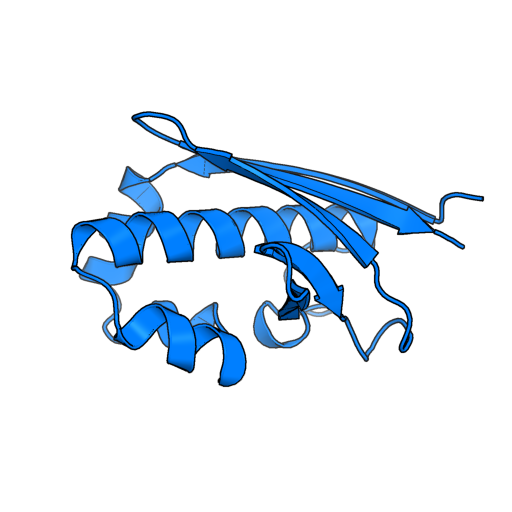 C CA . HIS A 1 105 ? -6.734 6.384 57.266 1.00 10.93 105 HIS A CA 1
ATOM 819 C C . HIS A 1 105 ? -6.986 5.299 58.314 1.00 11.03 105 HIS A C 1
ATOM 820 O O . HIS A 1 105 ? -7.888 4.471 58.165 1.00 12.54 105 HIS A O 1
ATOM 827 N N . THR A 1 106 ? -6.165 5.309 59.367 1.00 11.51 106 THR A N 1
ATOM 828 C CA . THR A 1 106 ? -6.349 4.411 60.509 1.00 11.59 106 THR A CA 1
ATOM 829 C C . THR A 1 106 ? -6.225 5.273 61.771 1.00 12.23 106 THR A C 1
ATOM 830 O O . THR A 1 106 ? -6.002 6.482 61.692 1.00 12.54 106 THR A O 1
ATOM 834 N N . LYS A 1 107 ? -6.364 4.634 62.929 1.00 12.39 107 LYS A N 1
ATOM 835 C CA . LYS A 1 107 ? -6.269 5.295 64.229 1.00 12.12 107 LYS A CA 1
ATOM 836 C C . LYS A 1 107 ? -4.936 5.998 64.490 1.00 12.43 107 LYS A C 1
ATOM 837 O O . LYS A 1 107 ? -4.874 6.970 65.263 1.00 14.30 107 LYS A O 1
ATOM 843 N N . GLU A 1 108 ? -3.871 5.516 63.857 1.00 11.38 108 GLU A N 1
ATOM 844 C CA . GLU A 1 108 ? -2.540 6.061 64.099 1.00 11.08 108 GLU A CA 1
ATOM 845 C C . GLU A 1 108 ? -1.788 6.517 62.858 1.00 10.37 108 GLU A C 1
ATOM 846 O O . GLU A 1 108 ? -0.769 7.193 62.977 1.00 10.85 108 GLU A O 1
ATOM 852 N N . TYR A 1 109 ? -2.292 6.164 61.676 1.00 10.03 109 TYR A N 1
ATOM 853 C CA . TYR A 1 109 ? -1.608 6.482 60.421 1.00 9.03 109 TYR A CA 1
ATOM 854 C C . TYR A 1 109 ? -2.487 7.101 59.343 1.00 9.01 109 TYR A C 1
ATOM 855 O O . TYR A 1 109 ? -3.708 6.991 59.375 1.00 9.80 109 TYR A O 1
ATOM 864 N N . ALA A 1 110 ? -1.825 7.735 58.381 1.00 9.15 110 ALA A N 1
ATOM 865 C CA . ALA A 1 110 ? -2.475 8.207 57.162 1.00 10.18 110 ALA A CA 1
ATOM 866 C C . ALA A 1 110 ? -1.529 7.598 56.110 1.00 8.99 110 ALA A C 1
ATOM 867 O O . ALA A 1 110 ? -0.322 7.843 56.143 1.00 10.23 110 ALA A O 1
ATOM 869 N N . ALA A 1 111 ? -2.067 6.776 55.209 1.00 9.06 111 ALA A N 1
ATOM 870 C CA . ALA A 1 111 ? -1.255 6.109 54.181 1.00 9.24 111 ALA A CA 1
ATOM 871 C C . ALA A 1 111 ? -1.710 6.462 52.773 1.00 9.10 111 ALA A C 1
ATOM 872 O O . ALA A 1 111 ? -2.877 6.780 52.551 1.00 9.14 111 ALA A O 1
ATOM 874 N N . ALA A 1 112 ? -0.782 6.399 51.822 1.00 9.52 112 ALA A N 1
ATOM 875 C CA . ALA A 1 112 ? -1.107 6.713 50.434 1.00 9.40 112 ALA A CA 1
ATOM 876 C C . ALA A 1 112 ? -0.202 5.984 49.462 1.00 9.11 112 ALA A C 1
ATOM 877 O O . ALA A 1 112 ? 0.890 5.548 49.814 1.00 9.27 112 ALA A O 1
ATOM 879 N N . GLN A 1 113 ? -0.680 5.843 48.233 1.00 10.03 113 GLN A N 1
ATOM 880 C CA . GLN A 1 113 ? 0.124 5.246 47.171 1.00 10.71 113 GLN A CA 1
ATOM 881 C C . GLN A 1 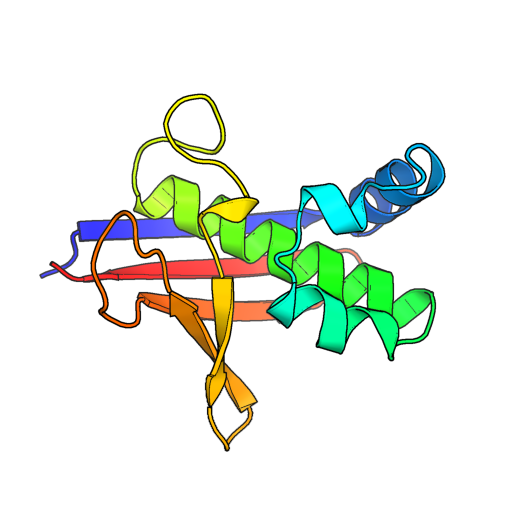113 ? -0.088 6.047 45.884 1.00 10.42 113 GLN A C 1
ATOM 882 O O . GLN A 1 113 ? -1.121 6.698 45.701 1.00 11.38 113 GLN A O 1
ATOM 888 N N . VAL A 1 114 ? 0.905 5.998 45.002 1.00 10.88 114 VAL A N 1
ATOM 889 C CA . VAL A 1 114 ? 0.872 6.727 43.742 1.00 11.50 114 VAL A CA 1
ATOM 890 C C . VAL A 1 114 ? 1.409 5.888 42.589 1.00 11.78 114 VAL A C 1
ATOM 891 O O . VAL A 1 114 ? 2.295 5.055 42.772 1.00 11.30 114 VAL A O 1
ATOM 895 N N . VAL A 1 115 ? 0.839 6.099 41.405 1.00 12.16 115 VAL A N 1
ATOM 896 C CA . VAL A 1 115 ? 1.322 5.454 40.195 1.00 12.60 115 VAL A CA 1
ATOM 897 C C . VAL A 1 115 ? 1.364 6.525 39.109 1.00 12.96 115 VAL A C 1
ATOM 898 O O . VAL A 1 115 ? 0.351 7.167 38.821 1.00 13.15 115 VAL A O 1
ATOM 902 N N . ILE A 1 116 ? 2.547 6.732 38.534 1.00 13.59 116 ILE A N 1
ATOM 903 C CA . ILE A 1 116 ? 2.736 7.708 37.454 1.00 15.01 116 ILE A CA 1
ATOM 904 C C . ILE A 1 116 ? 2.881 6.907 36.164 1.00 16.45 116 ILE A C 1
ATOM 905 O O . ILE A 1 116 ? 3.750 6.032 36.076 1.00 16.35 116 ILE A O 1
ATOM 910 N N . GLU A 1 117 ? 2.054 7.205 35.165 1.00 18.81 117 GLU A N 1
ATOM 911 C CA . GLU A 1 117 ? 2.142 6.481 33.894 1.00 2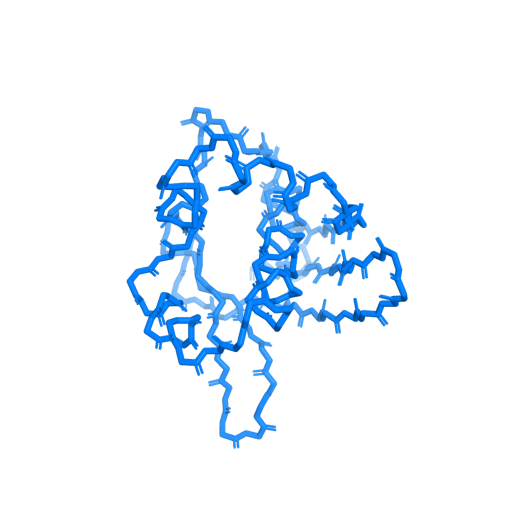1.39 117 GLU A CA 1
ATOM 912 C C . GLU A 1 117 ? 3.097 7.186 32.938 1.00 23.33 117 GLU A C 1
ATOM 913 O O . GLU A 1 117 ? 3.386 8.367 33.101 1.00 23.55 117 GLU A O 1
ATOM 919 N N . ARG A 1 118 ? 3.596 6.460 31.943 1.00 25.38 118 ARG A N 1
ATOM 920 C CA . ARG A 1 118 ? 4.516 7.055 30.979 1.00 27.43 118 ARG A CA 1
ATOM 921 C C . ARG A 1 118 ? 3.841 8.208 30.244 1.00 28.57 118 ARG A C 1
ATOM 922 O O . ARG A 1 118 ? 2.598 8.169 30.110 1.00 29.57 118 ARG A O 1
#

Organism: Bacillus subtilis (strain 168) (NCBI:txid224308)

B-factor: mean 17.46, std 6.48, range [1.0, 42.03]

Secondary structure (DSSP, 8-state):
-EEEEEEEEEEHHHHHHHHHH-TTHHHHH--HHHHHHHTTS-HHHHHHHHHHHHHHHHHHHHHHTS-SBTTB-GGG-EEEE-TTS-EEEEETTTEEEEEEEEEEE-SSEEEEEEEEE-

InterPro domains:
  IPR002582 Holo-[acyl carrier protein] synthase [MF_00101] (3-118)
  IPR002582 Holo-[acyl carrier protein] synthase [TIGR00516] (1-120)
  IPR004568 Phosphopantetheine-protein transferase domain [TIGR00556] (1-118)
  IPR008278 4'-phosphopantetheinyl transferase domain [PF01648] (4-112)
  IPR037143 4'-phosphopa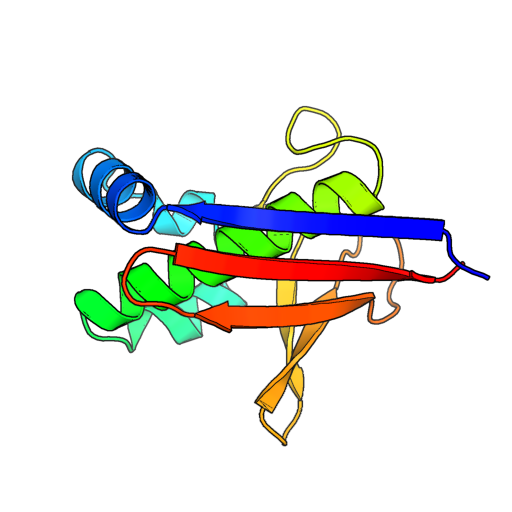ntetheinyl transferase domain superfamily [G3DSA:3.90.470.20] (1-121)
  IPR037143 4'-phosphopantetheinyl transferase domain superfamily [SSF56214] (1-117)
  IPR050559 Phosphopantetheinyl Transferase Superfamily [PTHR12215] (4-79)

Solvent-accessible surface area: 7264 Å² total; per-residue (Å²): 88,117,131,15,122,6,109,16,108,6,69,20,167,131,0,49,62,45,41,70,214,78,104,187,7,9,74,147,2,2,13,210,55,0,17,105,48,23,120,152,58,66,160,128,138,50,33,30,27,2,0,0,27,10,0,0,0,46,0,0,3,109,4,37,63,56,26,62,47,121,129,1,48,24,81,33,0,32,1,103,121,56,190,143,45,122,29,63,0,21,1,116,133,60,43,124,60,66,7,92,12,60,40,81,95,72,192,73,76,0,15,4,98,1,45,4,106,109

Foldseek 3Di:
DFQFKFKFKFWLVVLLVVVVVDVCSLVQQAEPVLVVVLVVDDSVVSSLSSQQLNQQLQRVCVRVPHGDDDVHGSHQKHWDADPVGQIWIARVVVPRDTWDKDWDDDPTIIIMMTIGHD